Protein AF-A0A1M6UKL8-F1 (afdb_monomer)

Radius of gyration: 45.71 Å; Cα contacts (8 Å, |Δi|>4): 82; chains: 1; bounding box: 94×52×115 Å

Structure (mmCIF, N/CA/C/O backbone):
data_AF-A0A1M6UKL8-F1
#
_entry.id   AF-A0A1M6UKL8-F1
#
loop_
_atom_site.group_PDB
_atom_site.id
_atom_site.type_symbol
_atom_site.label_atom_id
_atom_site.label_alt_id
_atom_site.label_comp_id
_atom_site.label_asym_id
_atom_site.label_entity_id
_atom_site.label_seq_id
_atom_site.pdbx_PDB_ins_code
_atom_site.Cartn_x
_atom_site.Cartn_y
_atom_site.Cartn_z
_atom_site.occupancy
_atom_site.B_iso_or_equiv
_atom_site.auth_seq_id
_atom_site.auth_comp_id
_atom_site.auth_asym_id
_atom_site.auth_atom_id
_atom_site.pdbx_PDB_model_num
ATOM 1 N N . MET A 1 1 ? -0.324 24.267 -44.009 1.00 35.16 1 MET A N 1
ATOM 2 C CA . MET A 1 1 ? -0.619 22.821 -43.979 1.00 35.16 1 MET A CA 1
ATOM 3 C C . MET A 1 1 ? -0.876 22.461 -42.533 1.00 35.16 1 MET A C 1
ATOM 5 O O . MET A 1 1 ? -0.051 22.783 -41.690 1.00 35.16 1 MET A O 1
ATOM 9 N N . ILE A 1 2 ? -2.073 21.954 -42.256 1.00 36.34 2 ILE A N 1
ATOM 10 C CA . ILE A 1 2 ? -2.545 21.597 -40.917 1.00 36.34 2 ILE A CA 1
ATOM 11 C C . ILE A 1 2 ? -1.846 20.292 -40.540 1.00 36.34 2 ILE A C 1
ATOM 13 O O . ILE A 1 2 ? -1.898 19.342 -41.316 1.00 36.34 2 ILE A O 1
ATOM 17 N N . GLN A 1 3 ? -1.149 20.267 -39.405 1.00 33.62 3 GLN A N 1
ATOM 18 C CA . GLN A 1 3 ? -0.513 19.050 -38.913 1.00 33.62 3 GLN A CA 1
ATOM 19 C C . GLN A 1 3 ? -1.500 18.348 -37.979 1.00 33.62 3 GLN A C 1
ATOM 21 O O . GLN A 1 3 ? -1.893 18.876 -36.940 1.00 33.62 3 GLN A O 1
ATOM 26 N N . GLU A 1 4 ? -1.969 17.203 -38.454 1.00 37.25 4 GLU A N 1
ATOM 27 C CA . GLU A 1 4 ? -3.030 16.380 -37.895 1.00 37.25 4 GLU A CA 1
ATOM 28 C C . GLU A 1 4 ? -2.578 15.744 -36.572 1.00 37.25 4 GLU A C 1
ATOM 30 O O . GLU A 1 4 ? -1.526 15.109 -36.486 1.00 37.25 4 GLU A O 1
ATOM 35 N N . SER A 1 5 ? -3.358 15.973 -35.515 1.00 45.78 5 SER A N 1
ATOM 36 C CA . SER A 1 5 ? -3.154 15.389 -34.191 1.00 45.78 5 SER A CA 1
ATOM 37 C C . SER A 1 5 ? -3.734 13.975 -34.191 1.00 45.78 5 SER A C 1
ATOM 39 O O . SER A 1 5 ? -4.945 13.802 -34.066 1.00 45.78 5 SER A O 1
ATOM 41 N N . SER A 1 6 ? -2.887 12.953 -34.348 1.00 35.84 6 SER A N 1
ATOM 42 C CA . SER A 1 6 ? -3.299 11.567 -34.119 1.00 35.84 6 SER A CA 1
ATOM 43 C C . SER A 1 6 ? -3.260 11.268 -32.619 1.00 35.84 6 SER A C 1
ATOM 45 O O . SER A 1 6 ? -2.213 11.071 -32.001 1.00 35.84 6 SER A O 1
ATOM 47 N N . ASN A 1 7 ? -4.439 11.280 -32.005 1.00 44.50 7 ASN A N 1
ATOM 48 C CA . ASN A 1 7 ? -4.629 10.868 -30.623 1.00 44.50 7 ASN A CA 1
ATOM 49 C C . ASN A 1 7 ? -4.757 9.336 -30.593 1.00 44.50 7 ASN A C 1
ATOM 51 O O . ASN A 1 7 ? -5.856 8.788 -30.634 1.00 44.50 7 ASN A O 1
ATOM 55 N N . GLU A 1 8 ? -3.624 8.631 -30.608 1.00 38.97 8 GLU A N 1
ATOM 56 C CA . GLU A 1 8 ? -3.598 7.181 -30.400 1.00 38.97 8 GLU A CA 1
ATOM 57 C C . GLU A 1 8 ? -3.852 6.873 -28.919 1.00 38.97 8 GLU A C 1
ATOM 59 O O . GLU A 1 8 ? -2.937 6.861 -28.091 1.00 38.97 8 GLU A O 1
ATOM 64 N N . THR A 1 9 ? -5.110 6.603 -28.572 1.00 40.44 9 THR A N 1
ATOM 65 C CA . THR A 1 9 ? -5.474 5.991 -27.293 1.00 40.44 9 THR A CA 1
ATOM 66 C C . THR A 1 9 ? -4.950 4.558 -27.261 1.00 40.44 9 THR A C 1
ATOM 68 O O . THR A 1 9 ? -5.578 3.642 -27.792 1.00 40.44 9 THR A O 1
ATOM 71 N N . LYS A 1 10 ? -3.781 4.356 -26.648 1.00 40.41 10 LYS A N 1
ATOM 72 C CA . LYS A 1 10 ? -3.277 3.021 -26.320 1.00 40.41 10 LYS A CA 1
ATOM 73 C C . LYS A 1 10 ? -3.965 2.538 -25.048 1.00 40.41 10 LYS A C 1
ATOM 75 O O . LYS A 1 10 ? -3.730 3.064 -23.965 1.00 40.41 10 LYS A O 1
ATOM 80 N N . THR A 1 11 ? -4.838 1.550 -25.204 1.00 38.38 11 THR A N 1
ATOM 81 C CA . THR A 1 11 ? -5.434 0.802 -24.097 1.00 38.38 11 THR A CA 1
ATOM 82 C C . THR A 1 11 ? -4.346 -0.055 -23.464 1.00 38.38 11 THR A C 1
ATOM 84 O O . THR A 1 11 ? -3.855 -1.006 -24.067 1.00 38.38 11 THR A O 1
ATOM 87 N N . ILE A 1 12 ? -3.940 0.322 -22.257 1.00 43.56 12 ILE A N 1
ATOM 88 C CA . ILE A 1 12 ? -2.969 -0.407 -21.447 1.00 43.56 12 ILE A CA 1
ATOM 89 C C . ILE A 1 12 ? -3.746 -1.523 -20.751 1.00 43.56 12 ILE A C 1
ATOM 91 O O . ILE A 1 12 ? -4.486 -1.271 -19.798 1.00 43.56 12 ILE A O 1
ATOM 95 N N . GLU A 1 13 ? -3.619 -2.754 -21.238 1.00 41.97 13 GLU A N 1
ATOM 96 C CA . GLU A 1 13 ? -4.114 -3.927 -20.520 1.00 41.97 13 GLU A CA 1
ATOM 97 C C . GLU A 1 13 ? -3.280 -4.110 -19.248 1.00 41.97 13 GLU A C 1
ATOM 99 O O . GLU A 1 13 ? -2.190 -4.682 -19.243 1.00 41.97 13 GLU A O 1
ATOM 104 N N . LYS A 1 14 ? -3.785 -3.572 -18.136 1.00 41.03 14 LYS A N 1
ATOM 105 C CA . LYS A 1 14 ? -3.257 -3.864 -16.807 1.00 41.03 14 LYS A CA 1
ATOM 106 C C . LYS A 1 14 ? -3.667 -5.292 -16.459 1.00 41.03 14 LYS A C 1
ATOM 108 O O . LYS A 1 14 ? -4.736 -5.506 -15.895 1.00 41.03 14 LYS A O 1
ATOM 113 N N . THR A 1 15 ? -2.815 -6.261 -16.779 1.00 39.31 15 THR A N 1
ATOM 114 C CA . THR A 1 15 ? -2.954 -7.632 -16.283 1.00 39.31 15 THR A CA 1
ATOM 115 C C . THR A 1 15 ? -2.788 -7.608 -14.767 1.00 39.31 15 THR A C 1
ATOM 117 O O . THR A 1 15 ? -1.677 -7.593 -14.235 1.00 39.31 15 THR A O 1
ATOM 120 N N . ILE A 1 16 ? -3.910 -7.535 -14.052 1.00 47.31 16 ILE A N 1
ATOM 121 C CA . ILE A 1 16 ? -3.954 -7.777 -12.615 1.00 47.31 16 ILE A CA 1
ATOM 122 C C . ILE A 1 16 ? -3.692 -9.270 -12.469 1.00 47.31 16 ILE A C 1
ATOM 124 O O . ILE A 1 16 ? -4.536 -10.093 -12.803 1.00 47.31 16 ILE A O 1
ATOM 128 N N . ILE A 1 17 ? -2.478 -9.622 -12.057 1.00 45.38 17 ILE A N 1
ATOM 129 C CA . ILE A 1 17 ? -2.114 -11.010 -11.793 1.00 45.38 17 ILE A CA 1
ATOM 130 C C . ILE A 1 17 ? -2.847 -11.399 -10.505 1.00 45.38 17 ILE A C 1
ATOM 132 O O . ILE A 1 17 ? -2.356 -11.142 -9.403 1.00 45.38 17 ILE A O 1
ATOM 136 N N . GLU A 1 18 ? -4.058 -11.934 -10.640 1.00 58.19 18 GLU A N 1
ATOM 137 C CA . GLU A 1 18 ? -4.805 -12.523 -9.533 1.00 58.19 18 GLU A CA 1
ATOM 138 C C . GLU A 1 18 ? -4.027 -13.754 -9.068 1.00 58.19 18 GLU A C 1
ATOM 140 O O . GLU A 1 18 ? -3.988 -14.787 -9.730 1.00 58.19 18 GLU A O 1
ATOM 145 N N . ARG A 1 19 ? -3.283 -13.607 -7.970 1.00 54.53 19 ARG A N 1
ATOM 146 C CA . ARG A 1 19 ? -2.619 -14.744 -7.336 1.00 54.53 19 ARG A CA 1
ATOM 147 C C . ARG A 1 19 ? -3.656 -15.496 -6.523 1.00 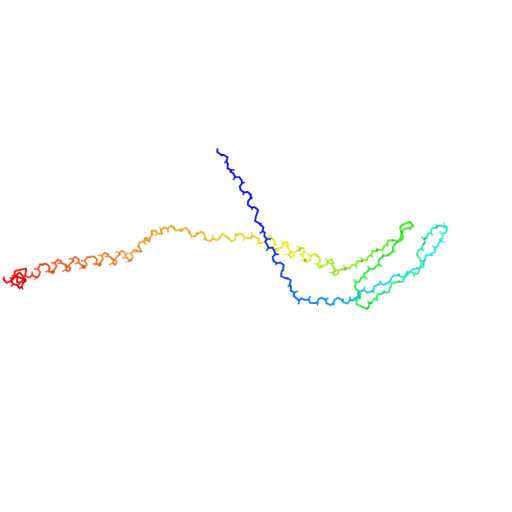54.53 19 ARG A C 1
ATOM 149 O O . ARG A 1 19 ? -4.316 -14.866 -5.696 1.00 54.53 19 ARG A O 1
ATOM 156 N N . ASP A 1 20 ? -3.705 -16.816 -6.689 1.00 42.41 20 ASP A N 1
ATOM 157 C CA . ASP A 1 20 ? -4.492 -17.753 -5.879 1.00 42.41 20 ASP A CA 1
ATOM 158 C C . ASP A 1 20 ? -4.035 -17.714 -4.413 1.00 42.41 20 ASP A C 1
ATOM 160 O O . ASP A 1 20 ? -3.305 -18.571 -3.918 1.00 42.41 20 ASP A O 1
ATOM 164 N N . THR A 1 21 ? -4.418 -16.655 -3.708 1.00 57.75 21 THR A N 1
ATOM 165 C CA . THR A 1 21 ? -4.115 -16.453 -2.298 1.00 57.75 21 THR A CA 1
ATOM 166 C C . THR A 1 21 ? -5.441 -16.483 -1.568 1.00 57.75 21 THR A C 1
ATOM 168 O O . THR A 1 21 ? -6.250 -15.564 -1.683 1.00 57.75 21 THR A O 1
ATOM 171 N N . VAL A 1 22 ? -5.687 -17.559 -0.826 1.00 50.38 22 VAL A N 1
ATOM 172 C CA . VAL A 1 22 ? -6.866 -17.644 0.034 1.00 50.38 22 VAL A CA 1
ATOM 173 C C . VAL A 1 22 ? -6.624 -16.730 1.232 1.00 50.38 22 VAL A C 1
ATOM 175 O O . VAL A 1 22 ? -5.877 -17.070 2.151 1.00 50.38 22 VAL A O 1
ATOM 178 N N . PHE A 1 23 ? -7.232 -15.544 1.216 1.00 48.91 23 PHE A N 1
ATOM 179 C CA . PHE A 1 23 ? -7.237 -14.649 2.367 1.00 48.91 23 PHE A CA 1
ATOM 180 C C . PHE A 1 23 ? -8.181 -15.216 3.427 1.00 48.91 23 PHE A C 1
ATOM 182 O O . PHE A 1 23 ? -9.393 -15.035 3.364 1.00 48.91 23 PHE A O 1
ATOM 189 N N . ASN A 1 24 ? -7.623 -15.918 4.413 1.00 50.34 24 ASN A N 1
ATOM 190 C CA . ASN A 1 24 ? -8.376 -16.330 5.591 1.00 50.34 24 ASN A CA 1
ATOM 191 C C . ASN A 1 24 ? -8.428 -15.162 6.587 1.00 50.34 24 ASN A C 1
ATOM 193 O O . ASN A 1 24 ? -7.628 -15.079 7.520 1.00 50.34 24 ASN A O 1
ATOM 197 N N . THR A 1 25 ? -9.321 -14.205 6.348 1.00 54.44 25 THR A N 1
ATOM 198 C CA . THR A 1 25 ? -9.591 -13.131 7.307 1.00 54.44 25 THR A CA 1
ATOM 199 C C . THR A 1 25 ? -10.417 -13.697 8.457 1.00 54.44 25 THR A C 1
ATOM 201 O O . THR A 1 25 ? -11.586 -14.038 8.267 1.00 54.44 25 THR A O 1
ATOM 204 N N . LYS A 1 26 ? -9.823 -13.795 9.654 1.00 58.88 26 LYS A N 1
ATOM 205 C CA . LYS A 1 26 ? -10.586 -14.045 10.885 1.00 58.88 26 LYS A CA 1
ATOM 206 C C . LYS A 1 26 ? -11.684 -12.988 11.016 1.00 58.88 26 LYS A C 1
ATOM 208 O O . LYS A 1 26 ? -11.475 -11.823 10.690 1.00 58.88 26 LYS A O 1
ATOM 213 N N . THR A 1 27 ? -12.856 -13.399 11.487 1.00 57.28 27 THR A N 1
ATOM 214 C CA . THR A 1 27 ? -13.974 -12.484 11.713 1.00 57.28 27 THR A CA 1
ATOM 215 C C . THR A 1 27 ? -13.619 -11.490 12.818 1.00 57.28 27 THR A C 1
ATOM 217 O O . THR A 1 27 ? -13.524 -11.860 13.988 1.00 57.28 27 THR A O 1
ATOM 220 N N . ASP A 1 28 ? -13.458 -10.221 12.450 1.00 61.19 28 ASP A N 1
ATOM 221 C CA . ASP A 1 28 ? -13.364 -9.118 13.403 1.00 61.19 28 ASP A CA 1
ATOM 222 C C . ASP A 1 28 ? -14.758 -8.834 13.972 1.00 61.19 28 ASP A C 1
ATOM 224 O O . ASP A 1 28 ? -15.562 -8.120 13.371 1.00 61.19 28 ASP A O 1
ATOM 228 N N . SER A 1 29 ? -15.077 -9.421 15.125 1.00 68.31 29 SER A N 1
ATOM 229 C CA . SER A 1 29 ? -16.305 -9.106 15.856 1.00 68.31 29 SER A CA 1
ATOM 230 C C . SER A 1 29 ? -16.013 -8.075 16.949 1.00 68.31 29 SER A C 1
ATOM 232 O O . SER A 1 29 ? -15.376 -8.397 17.958 1.00 68.31 29 SER A O 1
ATOM 234 N N . THR A 1 30 ? -16.501 -6.850 16.756 1.00 73.12 30 THR A N 1
ATOM 235 C CA . THR A 1 30 ? -16.509 -5.798 17.780 1.00 73.12 30 THR A CA 1
ATOM 236 C C . THR A 1 30 ? -17.952 -5.436 18.102 1.00 73.12 30 THR A C 1
ATOM 238 O O . THR A 1 30 ? -18.734 -5.151 17.197 1.00 73.12 30 THR A O 1
ATOM 241 N N . PHE A 1 31 ? -18.301 -5.437 19.386 1.00 74.00 31 PHE A N 1
ATOM 242 C CA . PHE A 1 31 ? -19.639 -5.121 19.879 1.00 74.00 31 PHE A CA 1
ATOM 243 C C . PHE A 1 31 ? -19.608 -3.850 20.727 1.00 74.00 31 PHE A C 1
ATOM 245 O O . PHE A 1 31 ? -18.689 -3.647 21.522 1.00 74.00 31 PHE A O 1
ATOM 252 N N . TYR A 1 32 ? -20.627 -3.008 20.568 1.00 79.31 32 TYR A N 1
ATOM 253 C CA . TYR A 1 32 ? -20.836 -1.804 21.365 1.00 79.31 32 TYR A CA 1
ATOM 254 C C . TYR A 1 32 ? -22.175 -1.913 22.093 1.00 79.31 32 TYR A C 1
ATOM 256 O O . TYR A 1 32 ? -23.211 -2.076 21.451 1.00 79.31 32 TYR A O 1
ATOM 264 N N . ASN A 1 33 ? -22.150 -1.803 23.419 1.00 78.00 33 ASN A N 1
ATOM 265 C CA . ASN A 1 33 ? -23.335 -1.812 24.271 1.00 78.00 33 ASN A CA 1
ATOM 266 C C . ASN A 1 33 ? -23.374 -0.528 25.100 1.00 78.00 33 ASN A C 1
ATOM 268 O O . ASN A 1 33 ? -22.390 -0.184 25.748 1.00 78.00 33 ASN A O 1
ATOM 272 N N . ALA A 1 34 ? -24.512 0.160 25.122 1.00 82.12 34 ALA A N 1
ATOM 273 C CA . ALA A 1 34 ? -24.731 1.321 25.979 1.00 82.12 34 ALA A CA 1
ATOM 274 C C . ALA A 1 34 ? -26.204 1.409 26.386 1.00 82.12 34 ALA A C 1
ATOM 276 O O . ALA A 1 34 ? -27.090 0.986 25.641 1.00 82.12 34 ALA A O 1
ATOM 277 N N . LEU A 1 35 ? -26.462 1.973 27.565 1.00 82.38 35 LEU A N 1
ATOM 278 C CA . LEU A 1 35 ? -27.810 2.296 28.020 1.00 82.38 35 LEU A CA 1
ATOM 279 C C . LEU A 1 35 ? -28.196 3.680 27.503 1.00 82.38 35 LEU A C 1
ATOM 281 O O . LEU A 1 35 ? -27.419 4.624 27.624 1.00 82.38 35 LEU A O 1
ATOM 285 N N . ILE A 1 36 ? -29.400 3.802 26.949 1.00 83.38 36 ILE A N 1
ATOM 286 C CA . ILE A 1 36 ? -29.961 5.090 26.538 1.00 83.38 36 ILE A CA 1
ATOM 287 C C . ILE A 1 36 ? -30.905 5.547 27.648 1.00 83.38 36 ILE A C 1
ATOM 289 O O . ILE A 1 36 ? -31.962 4.952 27.853 1.00 83.38 36 ILE A O 1
ATOM 293 N N . GLU A 1 37 ? -30.516 6.593 28.371 1.00 83.06 37 GLU A N 1
ATOM 294 C CA . GLU A 1 37 ? -31.374 7.261 29.351 1.00 83.06 37 GLU A CA 1
ATOM 295 C C . GLU A 1 37 ? -31.888 8.574 28.760 1.00 83.06 37 GLU A C 1
ATOM 297 O O . GLU A 1 37 ? -31.146 9.302 28.110 1.00 83.06 37 GLU A O 1
ATOM 302 N N . CYS A 1 38 ? -33.152 8.912 29.005 1.00 83.75 38 CYS A N 1
ATOM 303 C CA . CYS A 1 38 ? -33.666 10.246 28.706 1.00 83.75 38 CYS A CA 1
ATOM 304 C C . CYS A 1 38 ? -33.580 11.109 29.962 1.00 83.75 38 CYS A C 1
ATOM 306 O O . CYS A 1 38 ? -34.276 10.847 30.942 1.00 83.75 38 CYS A O 1
ATOM 308 N N . GLN A 1 39 ? -32.773 12.168 29.919 1.00 83.25 39 GLN A N 1
ATOM 309 C CA . GLN A 1 39 ? -32.765 13.207 30.948 1.00 83.25 39 GLN A CA 1
ATOM 310 C C . GLN A 1 39 ? -33.368 14.481 30.362 1.00 83.25 39 GLN A C 1
ATOM 312 O O . GLN A 1 39 ? -32.895 14.996 29.354 1.00 83.25 39 GLN A O 1
ATOM 317 N N . ASN A 1 40 ? -34.450 14.974 30.971 1.00 82.81 40 ASN A N 1
ATOM 318 C CA . ASN A 1 40 ? -35.166 16.179 30.529 1.00 82.81 40 ASN A CA 1
ATOM 319 C C . ASN A 1 40 ? -35.604 16.146 29.048 1.00 82.81 40 ASN A C 1
ATOM 321 O O . ASN A 1 40 ? -35.593 17.169 28.369 1.00 82.81 40 ASN A O 1
ATOM 325 N N . GLY A 1 41 ? -35.978 14.966 28.540 1.00 79.19 41 GLY A N 1
ATOM 326 C CA . GLY A 1 41 ? -36.402 14.773 27.147 1.00 79.19 41 GLY A CA 1
ATOM 327 C C . GLY A 1 41 ? -35.260 14.656 26.130 1.00 79.19 41 GLY A C 1
ATOM 328 O O . GLY A 1 41 ? -35.537 14.506 24.944 1.00 79.19 41 GLY A O 1
ATOM 329 N N . ILE A 1 42 ? -33.999 14.689 26.577 1.00 81.50 42 ILE A N 1
ATOM 330 C CA . ILE A 1 42 ? -32.811 14.538 25.731 1.00 81.50 42 ILE A CA 1
ATOM 331 C C . ILE A 1 42 ? -32.213 13.140 25.965 1.00 81.50 42 ILE A C 1
ATOM 333 O O . ILE A 1 42 ? -31.928 12.794 27.118 1.00 81.50 42 ILE A O 1
ATOM 337 N N . PRO A 1 43 ? -32.024 12.321 24.913 1.00 80.69 43 PRO A N 1
ATOM 338 C CA . PRO A 1 43 ? -31.375 11.023 25.041 1.00 80.69 43 PRO A CA 1
ATOM 339 C C . PRO A 1 43 ? -29.877 11.198 25.324 1.00 80.69 43 PRO A C 1
ATOM 341 O O . PRO A 1 43 ? -29.191 11.974 24.663 1.00 80.69 43 PRO A O 1
ATOM 344 N N . ILE A 1 44 ? -29.364 10.452 26.299 1.00 82.94 44 ILE A N 1
ATOM 345 C CA . ILE A 1 44 ? -27.951 10.401 26.678 1.00 82.94 44 ILE A CA 1
ATOM 346 C C . ILE A 1 44 ? -27.478 8.945 26.784 1.00 82.94 44 ILE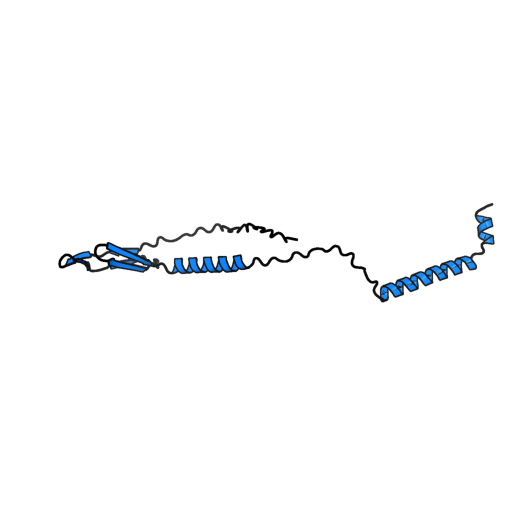 A C 1
ATOM 348 O O . ILE A 1 44 ? -28.212 8.066 27.240 1.00 82.94 44 ILE A O 1
ATOM 352 N N . LEU A 1 45 ? -26.234 8.685 26.368 1.00 83.88 45 LEU A N 1
ATOM 353 C CA . LEU A 1 45 ? -25.594 7.372 26.496 1.00 83.88 45 LEU A CA 1
ATOM 354 C C . LEU A 1 45 ? -24.961 7.240 27.884 1.00 83.88 45 LEU A C 1
ATOM 356 O O . LEU A 1 45 ? -24.125 8.056 28.272 1.00 83.88 45 LEU A O 1
ATOM 360 N N . LYS A 1 46 ? -25.315 6.182 28.611 1.00 79.06 46 LYS A N 1
ATOM 361 C CA . LYS A 1 46 ? -24.677 5.781 29.865 1.00 79.06 46 LYS A CA 1
ATOM 362 C C . LYS A 1 46 ? -24.024 4.413 29.754 1.00 79.06 46 LYS A C 1
ATOM 364 O O . LYS A 1 46 ? -24.515 3.514 29.074 1.00 79.06 46 LYS A O 1
ATOM 369 N N . ASN A 1 47 ? -22.933 4.262 30.498 1.00 79.44 47 ASN A N 1
ATOM 370 C CA . ASN A 1 47 ? -22.161 3.029 30.644 1.00 79.44 47 ASN A CA 1
ATOM 371 C C . ASN A 1 47 ? -21.770 2.384 29.298 1.00 79.44 47 ASN A C 1
ATOM 373 O O . ASN A 1 47 ? -22.073 1.208 29.076 1.00 79.44 47 ASN A O 1
ATOM 377 N N . PRO A 1 48 ? -21.107 3.125 28.388 1.00 80.81 48 PRO A N 1
ATOM 378 C CA . PRO A 1 48 ? -20.652 2.553 27.131 1.00 80.81 48 PRO A CA 1
ATOM 379 C C . PRO A 1 48 ? -19.627 1.447 27.403 1.00 80.81 48 PRO A C 1
ATOM 381 O O . PRO A 1 48 ? -18.618 1.659 28.072 1.00 80.81 48 PRO A O 1
ATOM 384 N N . THR A 1 49 ? -19.896 0.256 26.883 1.00 80.25 49 THR A N 1
ATOM 385 C CA . THR A 1 49 ? -19.019 -0.910 26.968 1.00 80.25 49 THR A CA 1
ATOM 386 C C . THR A 1 49 ? -18.692 -1.375 25.560 1.00 80.25 49 THR A C 1
ATOM 388 O O . THR A 1 49 ? -19.585 -1.719 24.785 1.00 80.25 49 THR A O 1
ATOM 391 N N . VAL A 1 50 ? -17.400 -1.406 25.235 1.00 76.50 50 VAL A N 1
ATOM 392 C CA . VAL A 1 50 ? -16.900 -1.914 23.954 1.00 76.50 50 VAL A CA 1
ATOM 393 C C . VAL A 1 50 ? -16.259 -3.270 24.194 1.00 76.50 50 VAL A C 1
ATOM 395 O O . VAL A 1 50 ? -15.289 -3.381 24.940 1.00 76.50 50 VAL A O 1
ATOM 398 N N . THR A 1 51 ? -16.798 -4.313 23.570 1.00 77.75 51 THR A N 1
ATOM 399 C CA . THR A 1 51 ? -16.235 -5.664 23.631 1.00 77.75 51 THR A CA 1
ATOM 400 C C . THR A 1 51 ? -15.550 -5.961 22.305 1.00 77.75 51 THR A C 1
ATOM 402 O O . THR A 1 51 ? -16.203 -6.017 21.263 1.00 77.75 51 THR A O 1
ATOM 405 N N . LYS A 1 52 ? -14.226 -6.125 22.333 1.00 72.44 52 LYS A N 1
ATOM 406 C CA . LYS A 1 52 ? -13.414 -6.460 21.157 1.00 72.44 52 LYS A CA 1
ATOM 407 C C . LYS A 1 52 ? -12.975 -7.920 21.256 1.00 72.44 52 LYS A C 1
ATOM 409 O O . LYS A 1 52 ? -12.572 -8.365 22.331 1.00 72.44 52 LYS A O 1
ATOM 414 N N . SER A 1 53 ? -13.054 -8.666 20.154 1.00 70.31 53 SER A N 1
ATOM 415 C CA . SER A 1 53 ? -12.353 -9.954 20.049 1.00 70.31 53 SER A CA 1
ATOM 416 C C . SER A 1 53 ? -10.841 -9.724 20.180 1.00 70.31 53 SER A C 1
ATOM 418 O O . SER A 1 53 ? -10.352 -8.670 19.779 1.00 70.31 53 SER A O 1
ATOM 420 N N . ALA A 1 54 ? -10.096 -10.688 20.731 1.00 65.31 54 ALA A N 1
ATOM 421 C CA . ALA A 1 54 ? -8.665 -10.537 21.034 1.00 65.31 54 ALA A CA 1
ATOM 422 C C . ALA A 1 54 ? -7.803 -10.136 19.816 1.00 65.31 54 ALA A C 1
ATOM 424 O O . ALA A 1 54 ? -6.776 -9.485 19.985 1.00 65.31 54 ALA A O 1
ATOM 425 N N . ASP A 1 55 ? -8.245 -10.484 18.604 1.00 63.72 55 ASP A N 1
ATOM 426 C CA . ASP A 1 55 ? -7.569 -10.156 17.341 1.00 63.72 55 ASP A CA 1
ATOM 427 C C . ASP A 1 55 ? -8.133 -8.902 16.634 1.00 63.72 55 ASP A C 1
ATOM 429 O O . ASP A 1 55 ? -7.546 -8.432 15.659 1.00 63.72 55 ASP A O 1
ATOM 433 N N . ALA A 1 56 ? -9.248 -8.330 17.103 1.00 65.38 56 ALA A N 1
ATOM 434 C CA . ALA A 1 56 ? -9.946 -7.260 16.392 1.00 65.38 56 ALA A CA 1
ATOM 435 C C . ALA A 1 56 ? -9.243 -5.900 16.566 1.00 65.38 56 ALA A C 1
ATOM 437 O O . ALA A 1 56 ? -9.369 -5.234 17.595 1.00 65.38 56 ALA A O 1
ATOM 438 N N . LYS A 1 57 ? -8.562 -5.433 15.511 1.00 68.31 57 LYS A N 1
ATOM 439 C CA . LYS A 1 57 ? -7.962 -4.083 15.415 1.00 68.31 57 LYS A CA 1
ATOM 440 C C . LYS A 1 57 ? -8.946 -3.046 14.864 1.00 68.31 57 LYS A C 1
ATOM 442 O O . LYS A 1 57 ? -8.612 -2.249 13.988 1.00 68.31 57 LYS A O 1
ATOM 447 N N . VAL A 1 58 ? -10.182 -3.090 15.352 1.00 72.56 58 VAL A N 1
ATOM 44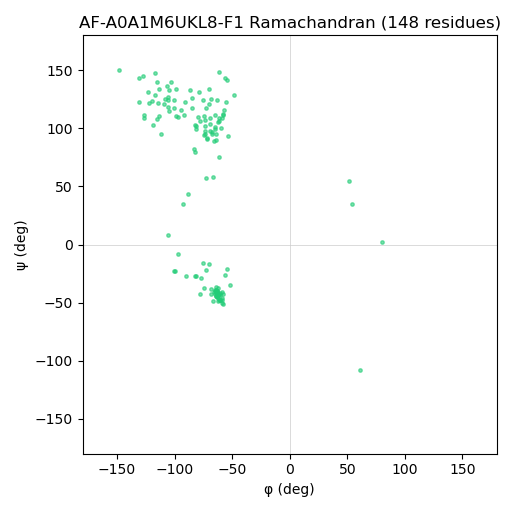8 C CA . VAL A 1 58 ? -11.236 -2.138 14.985 1.00 72.56 58 VAL A CA 1
ATOM 449 C C . VAL A 1 58 ? -11.488 -1.231 16.177 1.00 72.56 58 VAL A C 1
ATOM 451 O O . VAL A 1 58 ? -11.759 -1.714 17.282 1.00 72.56 58 VAL A O 1
ATOM 454 N N . ASP A 1 59 ? -11.403 0.077 15.964 1.00 74.94 59 ASP A N 1
ATOM 455 C CA . ASP A 1 59 ? -11.850 1.047 16.956 1.00 74.94 59 ASP A CA 1
ATOM 456 C C . ASP A 1 59 ? -13.241 1.558 16.606 1.00 74.94 59 ASP A C 1
ATOM 458 O O . ASP A 1 59 ? -13.527 1.814 15.438 1.00 74.94 59 ASP A O 1
ATOM 462 N N . VAL A 1 60 ? -14.129 1.611 17.597 1.00 76.94 60 VAL A N 1
ATOM 463 C CA . VAL A 1 60 ? -15.542 1.949 17.402 1.00 76.94 60 VAL A CA 1
ATOM 464 C C . VAL A 1 60 ? -15.878 3.092 18.337 1.00 76.94 60 VAL A C 1
ATOM 466 O O . VAL A 1 60 ? -15.913 2.914 19.552 1.00 76.94 60 VAL A O 1
ATOM 469 N N . ASP A 1 61 ? -16.137 4.247 17.743 1.00 78.88 61 ASP A N 1
ATOM 470 C CA . ASP A 1 61 ? -16.586 5.446 18.431 1.00 78.88 61 ASP A CA 1
ATOM 471 C C . ASP A 1 61 ? -18.079 5.649 18.163 1.00 78.88 61 ASP A C 1
ATOM 473 O O . ASP A 1 61 ? -18.547 5.507 17.029 1.00 78.88 61 ASP A O 1
ATOM 477 N N . VAL A 1 62 ? -18.845 5.930 19.213 1.00 81.50 62 VAL A N 1
ATOM 478 C CA . VAL A 1 62 ? -20.302 6.060 19.133 1.00 81.50 62 VAL A CA 1
ATOM 479 C C . VAL A 1 62 ? -20.727 7.341 19.818 1.00 81.50 62 VAL A C 1
ATOM 481 O O . VAL A 1 62 ? -20.480 7.544 21.004 1.00 81.50 62 VAL A O 1
ATOM 484 N N . MET A 1 63 ? -21.410 8.189 19.057 1.00 82.19 63 MET A N 1
ATOM 485 C CA . MET A 1 63 ? -21.844 9.511 19.484 1.00 82.19 63 MET A CA 1
ATOM 486 C C . MET A 1 63 ? -23.343 9.670 19.231 1.00 82.19 63 MET A C 1
ATOM 488 O O . MET A 1 63 ? -23.872 9.177 18.234 1.00 82.19 63 MET A O 1
ATOM 492 N N . LEU A 1 64 ? -24.031 10.389 20.116 1.00 82.06 64 LEU A N 1
ATOM 493 C CA . LEU A 1 64 ? -25.386 10.877 19.862 1.00 82.06 64 LEU A CA 1
ATOM 494 C C . LEU A 1 64 ? -25.298 12.266 19.229 1.00 82.06 64 LEU A C 1
ATOM 496 O O . LEU A 1 64 ? -24.723 13.176 19.819 1.00 82.06 64 LEU A O 1
ATOM 500 N N . ASP A 1 65 ? -25.878 12.424 18.042 1.00 80.19 65 ASP A N 1
ATOM 501 C CA . ASP A 1 65 ? -26.073 13.719 17.390 1.00 80.19 65 ASP A CA 1
ATOM 502 C C . ASP A 1 65 ? -27.573 14.028 17.349 1.00 80.19 65 ASP A C 1
ATOM 504 O O . ASP A 1 65 ? -28.324 13.519 16.509 1.00 80.19 65 ASP A O 1
ATOM 508 N N . GLY A 1 66 ? -28.032 14.782 18.349 1.00 79.12 66 GLY A N 1
ATOM 509 C CA . GLY A 1 66 ? -29.452 15.008 18.600 1.00 79.12 66 GLY A CA 1
ATOM 510 C C . GLY A 1 66 ? -30.185 13.698 18.899 1.00 79.12 66 GLY A C 1
ATOM 511 O O . GLY A 1 66 ? -30.009 13.114 19.964 1.00 79.12 66 GLY A O 1
ATOM 512 N N . ASN A 1 67 ? -31.007 13.245 17.948 1.00 75.69 67 ASN A N 1
ATOM 513 C CA . ASN A 1 67 ? -31.812 12.022 18.060 1.00 75.69 67 ASN A CA 1
ATOM 514 C C . ASN A 1 67 ? -31.259 10.850 17.222 1.00 75.69 67 ASN A C 1
ATOM 516 O O . ASN A 1 67 ? -31.935 9.837 17.055 1.00 75.69 67 ASN A O 1
ATOM 520 N N . GLN A 1 68 ? -30.064 11.001 16.639 1.00 79.06 68 GLN A N 1
ATOM 521 C CA . GLN A 1 68 ? -29.431 9.992 15.790 1.00 79.06 68 GLN A CA 1
ATOM 522 C C . GLN A 1 68 ? -28.172 9.433 16.452 1.00 79.06 68 GLN A C 1
ATOM 524 O O . GLN A 1 68 ? -27.321 10.178 16.935 1.00 79.06 68 GLN A O 1
ATOM 529 N N . LEU A 1 69 ? -28.033 8.107 16.432 1.00 82.94 69 LEU A N 1
ATOM 530 C CA . LEU A 1 69 ? -26.818 7.422 16.859 1.00 82.94 69 LEU A CA 1
ATOM 531 C C . LEU A 1 69 ? -25.835 7.369 15.681 1.00 82.94 69 LEU A C 1
ATOM 533 O O . LEU A 1 69 ? -26.125 6.756 14.653 1.00 82.94 69 LEU A O 1
ATOM 537 N N . LYS A 1 70 ? -24.669 7.995 15.826 1.00 81.75 70 LYS A N 1
ATOM 538 C CA . LYS A 1 70 ? -23.573 7.926 14.856 1.00 81.75 70 LYS A CA 1
ATOM 539 C C . LYS A 1 70 ? -22.527 6.940 15.348 1.00 81.75 70 LYS A C 1
ATOM 541 O O . LYS A 1 70 ? -22.007 7.089 16.448 1.00 81.75 70 LYS A O 1
ATOM 546 N N . VAL A 1 71 ? -22.210 5.953 14.514 1.00 80.81 71 VAL A N 1
ATOM 547 C CA . VAL A 1 71 ? -21.191 4.934 14.786 1.00 80.81 71 VAL A CA 1
ATOM 548 C C . VAL A 1 71 ? -20.059 5.108 13.783 1.00 80.81 71 VAL A C 1
ATOM 550 O O . VAL A 1 71 ? -20.279 5.045 12.574 1.00 80.81 71 VAL A O 1
ATOM 553 N N . LYS A 1 72 ? -18.844 5.323 14.278 1.00 80.62 72 LYS A N 1
ATOM 554 C CA . LYS A 1 72 ? -17.625 5.430 13.482 1.00 80.62 72 LYS A CA 1
ATOM 555 C C . LYS A 1 72 ? -16.723 4.247 13.806 1.00 80.62 72 LYS A C 1
ATOM 557 O O . LYS A 1 72 ? -16.168 4.170 14.894 1.00 80.62 72 LYS A O 1
ATOM 562 N N . ALA A 1 73 ? -16.570 3.338 12.848 1.00 77.50 73 ALA A N 1
ATOM 563 C CA . ALA A 1 73 ? -15.624 2.233 12.940 1.00 77.50 73 ALA A CA 1
ATOM 564 C C . ALA A 1 73 ? -14.363 2.568 12.132 1.00 77.50 73 ALA A C 1
ATOM 566 O O . ALA A 1 73 ? -14.434 2.748 10.916 1.00 77.50 73 ALA A O 1
ATOM 567 N N . THR A 1 74 ? -13.210 2.666 12.790 1.00 74.56 74 THR A N 1
ATOM 568 C CA . THR A 1 74 ? -11.912 2.891 12.143 1.00 74.56 74 THR A CA 1
ATOM 569 C C . THR A 1 74 ? -11.084 1.614 12.128 1.00 74.56 74 THR A C 1
ATOM 571 O O . THR A 1 74 ? -10.853 0.990 13.165 1.00 74.56 74 THR A O 1
ATOM 574 N N . LYS A 1 75 ? -10.615 1.246 10.930 1.00 77.31 75 LYS A N 1
ATOM 575 C CA . LYS A 1 75 ? -9.714 0.119 10.677 1.00 77.31 75 LYS A CA 1
ATOM 576 C C . LYS A 1 75 ? -8.414 0.621 10.059 1.00 77.31 75 LYS A C 1
ATOM 578 O O . LYS A 1 75 ? -8.356 0.927 8.870 1.00 77.31 75 LYS A O 1
ATOM 583 N N . GLU A 1 76 ? -7.359 0.695 10.861 1.00 74.12 76 GLU A N 1
ATOM 584 C CA . GLU A 1 76 ? -6.056 1.223 10.424 1.00 74.12 76 GLU A CA 1
ATOM 585 C C . GLU A 1 76 ? -5.413 0.361 9.325 1.00 74.12 76 GLU A C 1
ATOM 587 O O . GLU A 1 76 ? -4.820 0.880 8.380 1.00 74.12 76 GLU A O 1
ATOM 592 N N . ALA A 1 77 ? -5.575 -0.965 9.405 1.00 69.12 77 ALA A N 1
ATOM 593 C CA . ALA A 1 77 ? -5.008 -1.899 8.432 1.00 69.12 77 ALA A CA 1
ATOM 594 C C . ALA A 1 77 ? -5.603 -1.729 7.022 1.00 69.12 77 ALA A C 1
ATOM 596 O O . ALA A 1 77 ? -4.870 -1.774 6.035 1.00 69.12 77 ALA A O 1
ATOM 597 N N . GLU A 1 78 ? -6.912 -1.481 6.918 1.00 73.81 78 GLU A N 1
ATOM 598 C CA . GLU A 1 78 ? -7.582 -1.254 5.630 1.00 73.81 78 GLU A CA 1
ATOM 599 C C . GLU A 1 78 ? -7.140 0.071 4.994 1.00 73.81 78 GLU A C 1
ATOM 601 O O . GLU A 1 78 ? -6.897 0.126 3.789 1.00 73.81 78 GLU A O 1
ATOM 606 N N . GLN A 1 79 ? -6.948 1.121 5.799 1.00 78.50 79 GLN A N 1
ATOM 607 C CA . GLN A 1 79 ? -6.433 2.407 5.319 1.00 78.50 79 GLN A CA 1
ATOM 608 C C . GLN A 1 79 ? -5.003 2.286 4.779 1.00 78.50 79 GLN A C 1
ATOM 610 O O . GLN A 1 79 ? -4.701 2.804 3.703 1.00 78.50 79 GLN A O 1
ATOM 615 N N . MET A 1 80 ? -4.129 1.568 5.491 1.00 78.62 80 MET A N 1
ATOM 616 C CA . MET A 1 80 ? -2.761 1.312 5.034 1.00 78.62 80 MET A CA 1
ATOM 617 C C . MET A 1 80 ? -2.734 0.491 3.741 1.00 78.62 80 MET A C 1
ATOM 619 O O . MET A 1 80 ? -1.955 0.797 2.839 1.00 78.62 80 MET A O 1
ATOM 623 N N . PHE A 1 81 ? -3.609 -0.512 3.620 1.00 83.19 81 PHE A N 1
ATOM 624 C CA . PHE A 1 81 ? -3.723 -1.317 2.405 1.00 83.19 81 PHE A CA 1
ATOM 625 C C . PHE A 1 81 ? -4.182 -0.489 1.198 1.00 83.19 81 PHE A C 1
ATOM 627 O O . PHE A 1 81 ? -3.599 -0.600 0.119 1.00 83.19 81 PHE A O 1
ATOM 634 N N . LEU A 1 82 ? -5.190 0.370 1.377 1.00 84.81 82 LEU A N 1
ATOM 635 C CA . LEU A 1 82 ? -5.665 1.275 0.327 1.00 84.81 82 LEU A CA 1
ATOM 636 C C . LEU A 1 82 ? -4.559 2.230 -0.130 1.00 84.81 82 LEU A C 1
ATOM 638 O O . LEU A 1 82 ? -4.294 2.321 -1.327 1.00 84.81 82 LEU A O 1
ATOM 642 N N . LYS A 1 83 ? -3.853 2.856 0.818 1.00 87.38 83 LYS A N 1
ATOM 643 C CA . LYS A 1 83 ? -2.736 3.760 0.520 1.00 87.38 83 LYS A CA 1
ATOM 644 C C . LYS A 1 83 ? -1.626 3.057 -0.265 1.00 87.38 83 LYS A C 1
ATOM 646 O O . LYS A 1 83 ? -1.193 3.559 -1.299 1.00 87.38 83 LYS A O 1
ATOM 651 N N . TRP A 1 84 ? -1.211 1.870 0.179 1.00 87.38 84 TRP A N 1
ATOM 652 C CA . TRP A 1 84 ? -0.205 1.074 -0.527 1.00 87.38 84 TRP A CA 1
ATOM 653 C C . TRP A 1 84 ? -0.658 0.698 -1.945 1.00 87.38 84 TRP A C 1
ATOM 655 O O . TRP A 1 84 ? 0.120 0.783 -2.891 1.00 87.38 84 TRP A O 1
ATOM 665 N N . LYS A 1 85 ? -1.930 0.319 -2.122 1.00 85.94 85 LYS A N 1
ATOM 666 C CA . LYS A 1 85 ? -2.497 -0.033 -3.433 1.00 85.94 85 LYS A CA 1
ATOM 667 C C . LYS A 1 85 ? -2.499 1.157 -4.398 1.00 85.94 85 LYS A C 1
ATOM 669 O O . LYS A 1 85 ? -2.247 0.977 -5.595 1.00 85.94 85 LYS A O 1
ATOM 674 N N . GLU A 1 86 ? -2.797 2.352 -3.898 1.00 83.38 86 GLU A N 1
ATOM 675 C CA . GLU A 1 86 ? -2.749 3.600 -4.663 1.00 83.38 86 GLU A CA 1
ATOM 676 C C . GLU A 1 86 ? -1.317 3.959 -5.063 1.00 83.38 86 GLU A C 1
ATOM 678 O O . GLU A 1 86 ? -1.064 4.195 -6.246 1.00 83.38 86 GLU A O 1
ATOM 683 N N . GLU A 1 87 ? -0.375 3.927 -4.115 1.00 85.50 87 GLU A N 1
ATOM 684 C CA . GLU A 1 87 ? 1.054 4.158 -4.364 1.00 85.50 87 GLU A CA 1
ATOM 685 C C . GLU A 1 87 ? 1.596 3.167 -5.398 1.00 85.50 87 GLU A C 1
ATOM 687 O O . GLU A 1 87 ? 2.121 3.581 -6.432 1.00 85.50 87 GLU A O 1
ATOM 692 N N . TYR A 1 88 ? 1.351 1.869 -5.204 1.00 83.06 88 TYR A N 1
ATOM 693 C CA . TYR A 1 88 ? 1.747 0.824 -6.145 1.00 83.06 88 TYR A CA 1
ATOM 694 C C . TYR A 1 88 ? 1.140 1.044 -7.534 1.00 83.06 88 TYR A C 1
ATOM 696 O O . TYR A 1 88 ? 1.814 0.888 -8.551 1.00 83.06 88 TYR A O 1
ATOM 704 N N . THR A 1 89 ? -0.136 1.424 -7.614 1.00 78.94 89 THR A N 1
ATOM 705 C CA . THR A 1 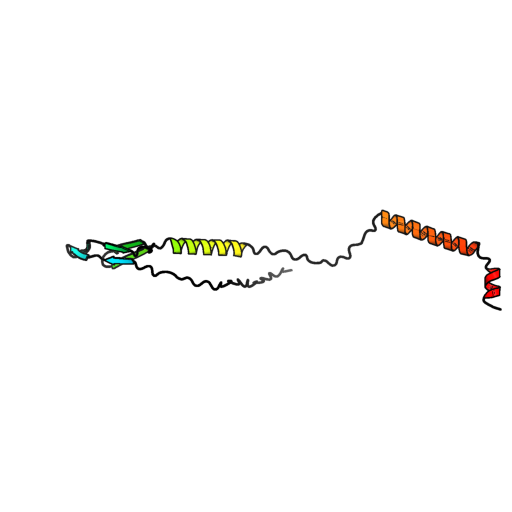89 ? -0.775 1.697 -8.906 1.00 78.94 89 THR A CA 1
ATOM 706 C C . THR A 1 89 ? -0.159 2.911 -9.591 1.00 78.94 89 THR A C 1
ATOM 708 O O . THR A 1 89 ? 0.069 2.849 -10.795 1.00 78.94 89 THR A O 1
ATOM 711 N N . LYS A 1 90 ? 0.148 3.977 -8.846 1.00 81.62 90 LYS A N 1
ATOM 712 C CA . LYS A 1 90 ? 0.748 5.213 -9.360 1.00 81.62 90 LYS A CA 1
ATOM 713 C C . LYS A 1 90 ? 2.191 5.010 -9.826 1.00 81.62 90 LYS A C 1
ATOM 715 O O . LYS A 1 90 ? 2.570 5.499 -10.889 1.00 81.62 90 LYS A O 1
ATOM 720 N N . GLU A 1 91 ? 2.992 4.274 -9.062 1.00 75.94 91 GLU A N 1
ATOM 721 C CA . GLU A 1 91 ? 4.376 3.952 -9.420 1.00 75.94 91 GLU A CA 1
ATOM 722 C C . GLU A 1 91 ? 4.458 3.079 -10.672 1.00 75.94 91 GLU A C 1
ATOM 724 O O . GLU A 1 91 ? 5.316 3.305 -11.526 1.00 75.94 91 GLU A O 1
ATOM 729 N N . ASN A 1 92 ? 3.552 2.108 -10.808 1.00 68.56 92 ASN A N 1
ATOM 730 C CA . ASN A 1 92 ? 3.537 1.216 -11.964 1.00 68.56 92 ASN A CA 1
ATOM 731 C C . ASN A 1 92 ? 2.846 1.827 -13.190 1.00 68.56 92 ASN A C 1
ATOM 733 O O . ASN A 1 92 ? 3.219 1.484 -14.306 1.00 68.56 92 ASN A O 1
ATOM 737 N N . SER A 1 93 ? 1.899 2.759 -13.027 1.00 63.88 93 SER A N 1
ATOM 738 C CA . SER A 1 93 ? 1.293 3.476 -14.160 1.00 63.88 93 SER A CA 1
ATOM 739 C C . SER A 1 93 ? 2.195 4.574 -14.729 1.00 63.88 93 SER A C 1
ATOM 741 O O . SER A 1 93 ? 2.143 4.856 -15.920 1.00 63.88 93 SER A O 1
ATOM 743 N N . THR A 1 94 ? 3.060 5.177 -13.907 1.00 58.00 94 THR A N 1
ATOM 744 C CA . THR A 1 94 ? 3.976 6.244 -14.353 1.00 58.00 94 THR A CA 1
ATOM 745 C C . THR A 1 94 ? 5.158 5.700 -15.167 1.00 58.00 94 THR A C 1
ATOM 747 O O . THR A 1 94 ? 5.820 6.445 -15.888 1.00 58.00 94 THR A O 1
ATOM 750 N N . LYS A 1 95 ? 5.419 4.389 -15.113 1.00 54.91 95 LYS A N 1
ATOM 751 C CA . LYS A 1 95 ? 6.514 3.737 -15.844 1.00 54.91 95 LYS A CA 1
ATOM 752 C C . LYS A 1 95 ? 6.102 3.194 -17.210 1.00 54.91 95 LYS A C 1
ATOM 754 O O . LYS A 1 95 ? 6.693 2.233 -17.691 1.00 54.91 95 LYS A O 1
ATOM 759 N N . GLU A 1 96 ? 5.200 3.876 -17.907 1.00 56.25 96 GLU A N 1
ATOM 760 C CA . GLU A 1 96 ? 5.181 3.810 -19.369 1.00 56.25 96 GLU A CA 1
ATOM 761 C C . GLU A 1 96 ? 6.373 4.588 -19.940 1.00 56.25 96 GLU A C 1
ATOM 763 O O . GLU A 1 96 ? 6.241 5.537 -20.714 1.00 56.25 96 GLU A O 1
ATOM 768 N N . THR A 1 97 ? 7.589 4.209 -19.544 1.00 50.84 97 THR A N 1
ATOM 769 C CA . THR A 1 97 ? 8.752 4.559 -20.341 1.00 50.84 97 THR A CA 1
ATOM 770 C C . THR A 1 97 ? 8.564 3.806 -21.642 1.00 50.84 97 THR A C 1
ATOM 772 O O . THR A 1 97 ? 8.799 2.602 -21.707 1.00 50.84 97 THR A O 1
ATOM 775 N N . LYS A 1 98 ? 8.078 4.514 -22.667 1.00 54.31 98 LYS A N 1
ATOM 776 C CA . LYS A 1 98 ? 8.169 4.089 -24.059 1.00 54.31 98 LYS A CA 1
ATOM 777 C C . LYS A 1 98 ? 9.642 3.811 -24.295 1.00 54.31 98 LYS A C 1
ATOM 779 O O . LYS A 1 98 ? 10.404 4.738 -24.546 1.00 54.31 98 LYS A O 1
ATOM 784 N N . ILE A 1 99 ? 10.051 2.560 -24.122 1.00 55.94 99 ILE A N 1
ATOM 785 C CA . ILE A 1 99 ? 11.354 2.095 -24.561 1.00 55.94 99 ILE A CA 1
ATOM 786 C C . ILE A 1 99 ? 11.318 2.403 -26.056 1.00 55.94 99 ILE A C 1
ATOM 788 O O . ILE A 1 99 ? 10.456 1.846 -26.744 1.00 55.94 99 ILE A O 1
ATOM 792 N N . PRO A 1 100 ? 12.121 3.352 -26.569 1.00 61.16 100 PRO A N 1
ATOM 793 C CA . PRO A 1 100 ? 12.203 3.508 -28.001 1.00 61.16 100 PRO A CA 1
ATOM 794 C C . PRO A 1 100 ? 12.772 2.182 -28.491 1.00 61.16 100 PRO A C 1
ATOM 796 O O . PRO A 1 100 ? 13.943 1.880 -28.264 1.00 61.16 100 PRO A O 1
ATOM 799 N N . TYR A 1 101 ? 11.917 1.347 -29.083 1.00 55.94 101 TYR A N 1
ATOM 800 C CA . TYR A 1 101 ? 12.385 0.223 -29.873 1.00 55.94 101 TYR A CA 1
ATOM 801 C C . TYR A 1 101 ? 13.451 0.795 -30.806 1.00 55.94 101 TYR A C 1
ATOM 803 O O . TYR A 1 101 ? 13.190 1.839 -31.421 1.00 55.94 101 TYR A O 1
ATOM 811 N N . PRO A 1 102 ? 14.655 0.204 -30.876 1.00 59.69 102 PRO A N 1
ATOM 812 C CA . PRO A 1 102 ? 15.621 0.650 -31.854 1.00 59.69 102 PRO A CA 1
ATOM 813 C C . PRO A 1 102 ? 14.947 0.480 -33.211 1.00 59.69 102 PRO A C 1
ATOM 815 O O . PRO A 1 102 ? 14.683 -0.635 -33.656 1.00 59.69 102 PRO A O 1
ATOM 818 N N . VAL A 1 103 ? 14.589 1.600 -33.836 1.00 61.75 103 VAL A N 1
ATOM 819 C CA . VAL A 1 103 ? 14.212 1.602 -35.239 1.00 61.75 103 VAL A CA 1
ATOM 820 C C . VAL A 1 103 ? 15.467 1.117 -35.941 1.00 61.75 103 VAL A C 1
ATOM 822 O O . VAL A 1 103 ? 16.482 1.817 -35.942 1.00 61.75 103 VAL A O 1
ATOM 825 N N . TYR A 1 104 ? 15.424 -0.108 -36.461 1.00 56.81 104 TYR A N 1
ATOM 826 C CA . TYR A 1 104 ? 16.419 -0.590 -37.401 1.00 56.81 104 TYR A CA 1
ATOM 827 C C . TYR A 1 104 ? 16.275 0.299 -38.626 1.00 56.81 104 TYR A C 1
ATOM 829 O O . TYR A 1 104 ? 15.432 0.088 -39.492 1.00 56.81 104 TYR A O 1
ATOM 837 N N . ILE A 1 105 ? 17.017 1.403 -38.629 1.00 56.12 105 ILE A N 1
ATOM 838 C CA . ILE A 1 105 ? 17.198 2.156 -39.846 1.00 56.12 105 ILE A CA 1
ATOM 839 C C . ILE A 1 105 ? 18.153 1.285 -40.642 1.00 56.12 105 ILE A C 1
ATOM 841 O O . ILE A 1 105 ? 19.336 1.212 -40.302 1.00 56.12 105 ILE A O 1
ATOM 845 N N . ASP A 1 106 ? 17.636 0.634 -41.678 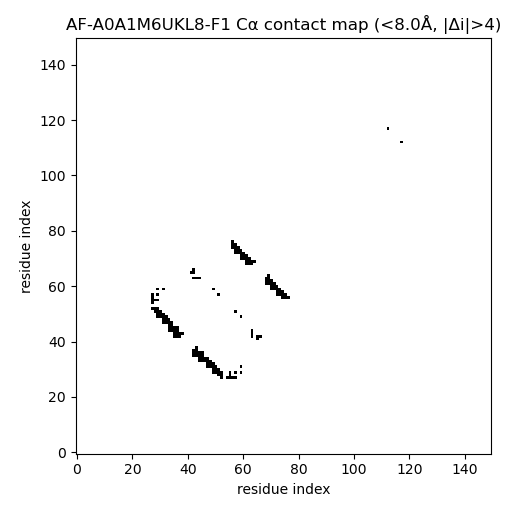1.00 59.09 106 ASP A N 1
ATOM 846 C CA . ASP A 1 106 ? 18.421 -0.017 -42.723 1.00 59.09 106 ASP A CA 1
ATOM 847 C C . ASP A 1 106 ? 19.172 1.065 -43.515 1.00 59.09 106 ASP A C 1
ATOM 849 O O . ASP A 1 106 ? 18.988 1.259 -44.714 1.00 59.09 106 ASP A O 1
ATOM 853 N N . LYS A 1 107 ? 19.995 1.867 -42.834 1.00 61.31 107 LYS A N 1
ATOM 854 C CA . LYS A 1 107 ? 21.000 2.666 -43.509 1.00 61.31 107 LYS A CA 1
ATOM 855 C C . LYS A 1 107 ? 22.006 1.635 -43.991 1.00 61.31 107 LYS A C 1
ATOM 857 O O . LYS A 1 107 ? 22.553 0.927 -43.140 1.00 61.31 107 LYS A O 1
ATOM 862 N N . PRO A 1 108 ? 22.279 1.527 -45.302 1.00 62.00 108 PRO A N 1
ATOM 863 C CA . PRO A 1 108 ? 23.497 0.869 -45.720 1.00 62.00 108 PRO A CA 1
ATOM 864 C C . PRO A 1 108 ? 24.608 1.687 -45.073 1.00 62.00 108 PRO A C 1
ATOM 866 O O . PRO A 1 108 ? 24.888 2.803 -45.502 1.00 62.00 108 PRO A O 1
ATOM 869 N N . VAL A 1 109 ? 25.153 1.201 -43.958 1.00 64.00 109 VAL A N 1
ATOM 870 C CA . VAL A 1 109 ? 26.352 1.786 -43.378 1.00 64.00 109 VAL A CA 1
ATOM 871 C C . VAL A 1 109 ? 27.358 1.703 -44.518 1.00 64.00 109 VAL A C 1
ATOM 873 O O . VAL A 1 109 ? 27.627 0.587 -44.973 1.00 64.00 109 VAL A O 1
ATOM 876 N N . PRO A 1 110 ? 27.856 2.825 -45.067 1.00 62.34 110 PRO A N 1
ATOM 877 C CA . PRO A 1 110 ? 29.009 2.720 -45.930 1.00 62.34 110 PRO A CA 1
ATOM 878 C C . PRO A 1 110 ? 30.090 2.147 -45.019 1.00 62.34 110 PRO A C 1
ATOM 880 O O . PRO A 1 110 ? 30.526 2.813 -44.082 1.00 62.34 110 PRO A O 1
ATOM 883 N N . LEU A 1 111 ? 30.425 0.865 -45.193 1.00 68.94 111 LEU A N 1
ATOM 884 C CA . LEU A 1 111 ? 31.573 0.279 -44.520 1.00 68.94 111 LEU A CA 1
ATOM 885 C C . LEU A 1 111 ? 32.780 1.005 -45.105 1.00 68.94 111 LEU A C 1
ATOM 887 O O . LEU A 1 111 ? 33.316 0.609 -46.140 1.00 68.94 111 LEU A O 1
ATOM 891 N N . GLU A 1 112 ? 33.152 2.121 -44.484 1.00 76.25 112 GLU A N 1
ATOM 892 C CA . GLU A 1 112 ? 34.416 2.774 -44.752 1.00 76.25 112 GLU A CA 1
ATOM 893 C C . GLU A 1 112 ? 35.487 1.728 -44.455 1.00 76.25 112 GLU A C 1
ATOM 895 O O . GLU A 1 112 ? 35.635 1.258 -43.323 1.00 76.25 112 GLU A O 1
ATOM 900 N N . LEU A 1 113 ? 36.157 1.270 -45.515 1.00 75.38 113 LEU A N 1
ATOM 901 C CA . LEU A 1 113 ? 37.226 0.293 -45.400 1.00 75.38 113 LEU A CA 1
ATOM 902 C C . LEU A 1 113 ? 38.249 0.858 -44.424 1.00 75.38 113 LEU A C 1
ATOM 904 O O . LEU A 1 113 ? 38.780 1.952 -44.625 1.00 75.38 113 LEU A O 1
ATOM 908 N N . THR A 1 114 ? 38.522 0.109 -43.358 1.00 83.56 114 THR A N 1
ATOM 909 C CA . THR A 1 114 ? 39.589 0.497 -42.434 1.00 83.56 114 THR A CA 1
ATOM 910 C C . THR A 1 114 ? 40.890 0.646 -43.221 1.00 83.56 114 THR A C 1
ATOM 912 O O . THR A 1 114 ? 41.154 -0.117 -44.152 1.00 83.56 114 THR A O 1
ATOM 915 N N . TRP A 1 115 ? 41.726 1.617 -42.851 1.00 87.38 115 TRP A N 1
ATOM 916 C CA . TRP A 1 115 ? 42.973 1.910 -43.573 1.00 87.38 115 TRP A CA 1
ATOM 917 C C . TRP A 1 115 ? 43.855 0.663 -43.788 1.00 87.38 115 TRP A C 1
ATOM 919 O O . TRP A 1 115 ? 44.449 0.485 -44.851 1.00 87.38 115 TRP A O 1
ATOM 929 N N . TRP A 1 116 ? 43.862 -0.257 -42.819 1.00 89.00 116 TRP A N 1
ATOM 930 C CA . TRP A 1 116 ? 44.537 -1.549 -42.937 1.00 89.00 116 TRP A CA 1
ATOM 931 C C . TRP A 1 116 ? 43.929 -2.462 -44.008 1.00 89.00 116 TRP A C 1
ATOM 933 O O . TRP A 1 116 ? 44.673 -3.082 -44.765 1.00 89.00 116 TRP A O 1
ATOM 943 N N . GLN A 1 117 ? 42.599 -2.547 -44.105 1.00 88.44 117 GLN A N 1
ATOM 944 C CA . GLN A 1 117 ? 41.926 -3.334 -45.147 1.00 88.44 117 GLN A CA 1
ATOM 945 C C . GLN A 1 117 ? 42.229 -2.779 -46.544 1.00 88.44 117 GLN A C 1
ATOM 947 O O . GLN A 1 117 ? 42.538 -3.550 -47.451 1.00 88.44 117 GLN A O 1
ATOM 952 N N . ASP A 1 118 ? 42.220 -1.455 -46.710 1.00 91.31 118 ASP A N 1
ATOM 953 C CA . ASP A 1 118 ? 42.573 -0.809 -47.980 1.00 91.31 118 ASP A CA 1
ATOM 954 C C . ASP A 1 118 ? 44.041 -1.073 -48.376 1.00 91.31 118 ASP A C 1
ATOM 956 O O . ASP A 1 118 ? 44.333 -1.390 -49.533 1.00 91.31 118 ASP A O 1
ATOM 960 N N . LEU A 1 119 ? 44.967 -1.049 -47.409 1.00 93.12 119 LEU A N 1
ATOM 961 C CA . LEU A 1 119 ? 46.374 -1.401 -47.627 1.00 93.12 119 LEU A CA 1
ATOM 962 C C . LEU A 1 119 ? 46.527 -2.838 -48.161 1.00 93.12 119 LEU A C 1
ATOM 964 O O . LEU A 1 119 ? 47.190 -3.053 -49.179 1.00 93.12 119 LEU A O 1
ATOM 968 N N . TRP A 1 120 ? 45.889 -3.819 -47.512 1.00 94.50 120 TRP A N 1
ATOM 969 C CA . TRP A 1 120 ? 45.944 -5.226 -47.929 1.00 94.50 120 TRP A CA 1
ATOM 970 C C . TRP A 1 120 ? 45.328 -5.451 -49.313 1.00 94.50 120 TRP A C 1
ATOM 972 O O . TRP A 1 120 ? 45.896 -6.184 -50.126 1.00 94.50 120 TRP A O 1
ATOM 982 N N . ILE A 1 121 ? 44.215 -4.780 -49.625 1.00 94.69 121 ILE A N 1
ATOM 983 C CA . ILE A 1 121 ? 43.579 -4.848 -50.949 1.00 94.69 121 ILE A CA 1
ATOM 984 C C . ILE A 1 121 ? 44.511 -4.282 -52.027 1.00 94.69 121 ILE A C 1
ATOM 986 O O . ILE A 1 121 ? 44.668 -4.892 -53.088 1.00 94.69 121 ILE A O 1
ATOM 990 N N . LYS A 1 122 ? 45.177 -3.150 -51.767 1.00 94.25 122 LYS A N 1
ATOM 991 C CA . LYS A 1 122 ? 46.138 -2.545 -52.705 1.00 94.25 122 LYS A CA 1
ATOM 992 C C . LYS A 1 122 ? 47.342 -3.450 -52.965 1.00 94.25 122 LYS A C 1
ATOM 994 O O . LYS A 1 122 ? 47.714 -3.641 -54.123 1.00 94.25 122 LYS A O 1
ATOM 999 N N . ILE A 1 123 ? 47.905 -4.055 -51.918 1.00 95.50 123 ILE A N 1
ATOM 1000 C CA . ILE A 1 123 ? 49.020 -5.010 -52.032 1.00 95.50 123 ILE A CA 1
ATOM 1001 C C . ILE A 1 123 ? 48.594 -6.250 -52.829 1.00 95.50 123 ILE A C 1
ATOM 1003 O O . ILE A 1 123 ? 49.309 -6.673 -53.739 1.00 95.50 123 ILE A O 1
ATOM 1007 N N . GLY A 1 124 ? 47.408 -6.798 -52.544 1.00 94.88 124 GLY A N 1
ATOM 1008 C CA . GLY A 1 124 ? 46.851 -7.931 -53.282 1.00 94.88 124 GLY A CA 1
ATOM 1009 C C . GLY A 1 124 ? 46.686 -7.631 -54.774 1.00 94.88 124 GLY A C 1
ATOM 1010 O O . GLY A 1 124 ? 47.130 -8.414 -55.614 1.00 94.88 124 GLY A O 1
ATOM 1011 N N . LYS A 1 125 ? 46.132 -6.461 -55.120 1.00 95.12 125 LYS A N 1
ATOM 1012 C CA . LYS A 1 125 ? 45.993 -6.021 -56.520 1.00 95.12 125 LYS A CA 1
ATOM 1013 C C . LYS A 1 125 ? 47.349 -5.895 -57.216 1.00 95.12 125 LYS A C 1
ATOM 1015 O O . LYS A 1 125 ? 47.489 -6.359 -58.346 1.00 95.12 125 LYS A O 1
ATOM 1020 N N . LEU A 1 126 ? 48.349 -5.317 -56.548 1.00 95.75 126 LEU A N 1
ATOM 1021 C CA . LEU A 1 126 ? 49.695 -5.171 -57.107 1.00 95.75 126 LEU A CA 1
ATOM 1022 C C . LEU A 1 126 ? 50.361 -6.534 -57.359 1.00 95.75 126 LEU A C 1
ATOM 1024 O O . LEU A 1 126 ? 50.980 -6.735 -58.403 1.00 95.75 126 LEU A O 1
ATOM 1028 N N . SER A 1 127 ? 50.180 -7.485 -56.438 1.00 94.81 127 SER A N 1
ATOM 1029 C CA . SER A 1 127 ? 50.693 -8.853 -56.572 1.00 94.81 127 SER A CA 1
ATOM 1030 C C . SER A 1 127 ? 50.104 -9.569 -57.791 1.00 94.81 127 SER A C 1
ATOM 1032 O O . SER A 1 127 ? 50.852 -10.106 -58.608 1.00 94.81 127 SER A O 1
ATOM 1034 N N . VAL A 1 128 ? 48.780 -9.506 -57.983 1.00 95.75 128 VAL A N 1
ATOM 1035 C CA . VAL A 1 128 ? 48.108 -10.139 -59.135 1.00 95.75 128 VAL A CA 1
ATOM 1036 C C . VAL A 1 128 ? 48.579 -9.536 -60.457 1.00 95.75 128 VAL A C 1
ATOM 1038 O O . VAL A 1 128 ? 48.869 -10.277 -61.397 1.00 95.75 128 VAL A O 1
ATOM 1041 N N . VAL A 1 129 ? 48.703 -8.208 -60.540 1.00 95.31 129 VAL A N 1
ATOM 1042 C CA . VAL A 1 129 ? 49.196 -7.532 -61.752 1.00 95.31 129 VAL A CA 1
ATOM 1043 C C . VAL A 1 129 ? 50.637 -7.943 -62.060 1.00 95.31 129 VAL A C 1
ATOM 1045 O O . VAL A 1 129 ? 50.940 -8.284 -63.202 1.00 95.31 129 VAL A O 1
ATOM 1048 N N . SER A 1 130 ? 51.504 -7.980 -61.045 1.00 92.31 130 SER A N 1
ATOM 1049 C CA . SER A 1 130 ? 52.900 -8.406 -61.187 1.00 92.31 130 SER A CA 1
ATOM 1050 C C . SER A 1 130 ? 53.015 -9.852 -61.682 1.00 92.31 130 SER A C 1
ATOM 1052 O O . SER A 1 130 ? 53.705 -10.120 -62.666 1.00 92.31 130 SER A O 1
ATOM 1054 N N . PHE A 1 131 ? 52.268 -10.779 -61.070 1.00 93.94 131 PHE A N 1
ATOM 1055 C CA . PHE A 1 131 ? 52.229 -12.181 -61.494 1.00 93.94 131 PHE A CA 1
ATOM 1056 C C . PHE A 1 131 ? 51.703 -12.345 -62.918 1.00 93.94 131 PHE A C 1
ATOM 1058 O O . PHE A 1 131 ? 52.269 -13.113 -63.695 1.00 93.94 131 PHE A O 1
ATOM 1065 N N . THR A 1 132 ? 50.648 -11.609 -63.270 1.00 90.94 132 THR A N 1
ATOM 1066 C CA . THR A 1 132 ? 50.065 -11.656 -64.614 1.00 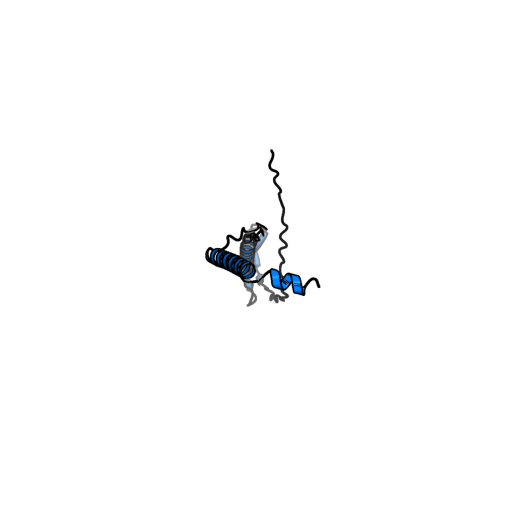90.94 132 THR A CA 1
ATOM 1067 C C . THR A 1 132 ? 51.082 -11.181 -65.647 1.00 90.94 132 THR A C 1
ATOM 1069 O O . THR A 1 132 ? 51.339 -11.885 -66.618 1.00 90.94 132 THR A O 1
ATOM 1072 N N . LEU A 1 133 ? 51.739 -10.042 -65.414 1.00 91.50 133 LEU A N 1
ATOM 1073 C CA . LEU A 1 133 ? 52.750 -9.510 -66.327 1.00 91.50 133 LEU A CA 1
ATOM 1074 C C . LEU A 1 133 ? 53.964 -10.446 -66.455 1.00 91.50 133 LEU A C 1
ATOM 1076 O O . LEU A 1 133 ? 54.441 -10.699 -67.560 1.00 91.50 133 LEU A O 1
ATOM 1080 N N . TYR A 1 134 ? 54.431 -11.014 -65.341 1.00 91.44 134 TYR A N 1
ATOM 1081 C CA . TYR A 1 134 ? 55.526 -11.984 -65.334 1.00 91.44 134 TYR A CA 1
ATOM 1082 C C . TYR A 1 134 ? 55.180 -13.256 -66.117 1.00 91.44 134 TYR A C 1
ATOM 1084 O O . TYR A 1 134 ? 56.000 -13.733 -66.904 1.00 91.44 134 TYR A O 1
ATOM 1092 N N . ALA A 1 135 ? 53.9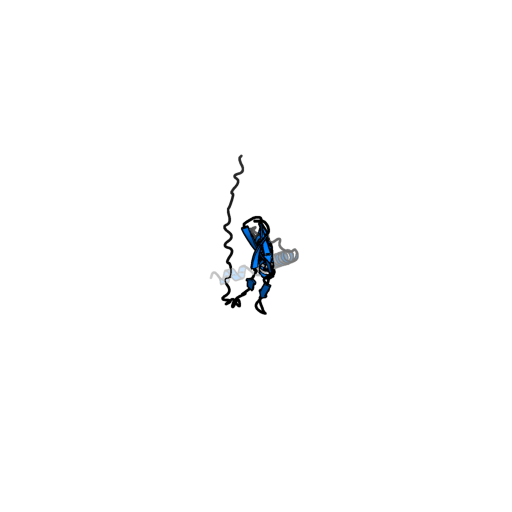64 -13.783 -65.948 1.00 88.56 135 ALA A N 1
ATOM 1093 C CA . ALA A 1 135 ? 53.484 -14.928 -66.712 1.00 88.56 135 ALA A CA 1
ATOM 1094 C C . ALA A 1 135 ? 53.428 -14.606 -68.213 1.00 88.56 135 ALA A C 1
ATOM 1096 O O . ALA A 1 135 ? 53.955 -15.375 -69.012 1.00 88.56 135 ALA A O 1
ATOM 1097 N N . LEU A 1 136 ? 52.884 -13.447 -68.602 1.00 85.62 136 LEU A N 1
ATOM 1098 C CA . LEU A 1 136 ? 52.815 -13.029 -70.007 1.00 85.62 136 LEU A CA 1
ATOM 1099 C C . LEU A 1 136 ? 54.198 -12.934 -70.671 1.00 85.62 136 LEU A C 1
ATOM 1101 O O . LEU A 1 136 ? 54.334 -13.345 -71.818 1.00 85.62 136 LEU A O 1
ATOM 1105 N N . ILE A 1 137 ? 55.207 -12.414 -69.965 1.00 85.88 137 ILE A N 1
ATOM 1106 C CA . ILE A 1 137 ? 56.563 -12.219 -70.506 1.00 85.88 137 ILE A CA 1
ATOM 1107 C C . ILE A 1 137 ? 57.357 -13.529 -70.534 1.00 85.88 137 ILE A C 1
ATOM 1109 O O . ILE A 1 137 ? 58.082 -13.800 -71.490 1.00 85.88 137 ILE A O 1
ATOM 1113 N N . LYS A 1 138 ? 57.271 -14.334 -69.469 1.00 81.56 138 LYS A N 1
ATOM 1114 C CA . LYS A 1 138 ? 58.116 -15.523 -69.309 1.00 81.56 138 LYS A CA 1
ATOM 1115 C C . LYS A 1 138 ? 57.585 -16.737 -70.057 1.00 81.56 138 LYS A C 1
ATOM 1117 O O . LYS A 1 138 ? 58.36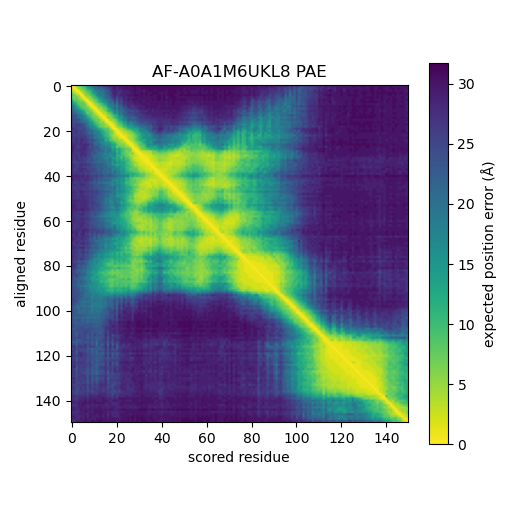9 -17.613 -70.414 1.00 81.56 138 LYS A O 1
ATOM 1122 N N . ILE A 1 139 ? 56.276 -16.821 -70.271 1.00 80.12 139 ILE A N 1
ATOM 1123 C CA . ILE A 1 139 ? 55.689 -17.906 -71.047 1.00 80.12 139 ILE A CA 1
ATOM 1124 C C . ILE A 1 139 ? 56.047 -17.671 -72.522 1.00 80.12 139 ILE A C 1
ATOM 1126 O O . ILE A 1 139 ? 55.620 -16.670 -73.096 1.00 80.12 139 ILE A O 1
ATOM 1130 N N . PRO A 1 140 ? 56.807 -18.567 -73.180 1.00 74.31 140 PRO A N 1
ATOM 1131 C CA . PRO A 1 140 ? 57.017 -18.470 -74.614 1.00 74.31 140 PRO A CA 1
ATOM 1132 C C . PRO A 1 140 ? 55.693 -18.796 -75.314 1.00 74.31 140 PRO A C 1
ATOM 1134 O O . PRO A 1 140 ? 55.348 -19.957 -75.528 1.00 74.31 140 PRO A O 1
ATOM 1137 N N . TRP A 1 141 ? 54.944 -17.759 -75.689 1.00 66.69 141 TRP A N 1
ATOM 1138 C CA . TRP A 1 141 ? 53.670 -17.859 -76.415 1.00 66.69 141 TRP A CA 1
ATOM 1139 C C . TRP A 1 141 ? 53.773 -18.669 -77.724 1.00 66.69 141 TRP A C 1
ATOM 1141 O O . TRP A 1 141 ? 52.787 -19.227 -78.204 1.00 66.69 141 TRP A O 1
ATOM 1151 N N . LEU A 1 142 ? 54.987 -1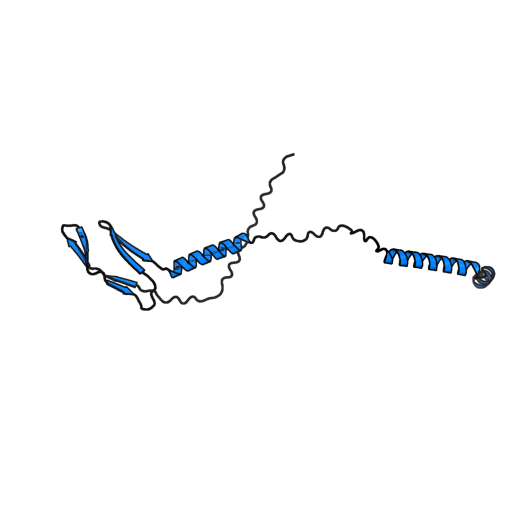8.812 -78.268 1.00 59.56 142 LEU A N 1
ATOM 1152 C CA . LEU A 1 142 ? 55.302 -19.656 -79.424 1.00 59.56 142 LEU A CA 1
ATOM 1153 C C . LEU A 1 142 ? 55.292 -21.173 -79.142 1.00 59.56 142 LEU A C 1
ATOM 1155 O O . LEU A 1 142 ? 55.143 -21.947 -80.084 1.00 59.56 142 LEU A O 1
ATOM 1159 N N . SER A 1 143 ? 55.456 -21.632 -77.894 1.00 62.97 143 SER A N 1
ATOM 1160 C CA . SER A 1 143 ? 55.423 -23.074 -77.579 1.00 62.97 143 SER A CA 1
ATOM 1161 C C . SER A 1 143 ? 54.019 -23.578 -77.228 1.00 62.97 143 SER A C 1
ATOM 1163 O O . SER A 1 143 ? 53.705 -24.741 -77.477 1.00 62.97 143 SER A O 1
ATOM 1165 N N . LEU A 1 144 ? 53.155 -22.703 -76.701 1.00 61.28 144 LEU A N 1
ATOM 1166 C CA . LEU A 1 144 ? 51.766 -23.035 -76.365 1.00 61.28 144 LEU A CA 1
ATOM 1167 C C . LEU A 1 144 ? 50.872 -23.153 -77.601 1.00 61.28 144 LEU A C 1
ATOM 1169 O O . LEU A 1 144 ? 50.039 -24.054 -77.663 1.00 61.28 144 LEU A O 1
ATOM 1173 N N . THR A 1 145 ? 51.085 -22.309 -78.613 1.00 61.91 145 THR A N 1
ATOM 1174 C CA . THR A 1 145 ? 50.337 -22.373 -79.881 1.00 61.91 145 THR A CA 1
ATOM 1175 C C . THR A 1 145 ? 50.564 -23.693 -80.622 1.00 61.91 145 THR A C 1
ATOM 1177 O O . THR A 1 145 ? 49.601 -24.273 -81.109 1.00 61.91 145 THR A O 1
ATOM 1180 N N . LYS A 1 146 ? 51.787 -24.246 -80.596 1.00 61.31 146 LYS A N 1
ATOM 1181 C CA . LYS A 1 146 ? 52.114 -25.558 -81.196 1.00 61.31 146 LYS A CA 1
ATOM 1182 C C . LYS A 1 146 ? 51.525 -26.771 -80.469 1.00 61.31 146 LYS A C 1
ATOM 1184 O O . LYS A 1 146 ? 51.535 -27.865 -81.017 1.00 61.31 146 LYS A O 1
ATOM 1189 N N . ARG A 1 147 ? 51.079 -26.617 -79.218 1.00 63.47 147 ARG A N 1
ATOM 1190 C CA . ARG A 1 147 ? 50.525 -27.723 -78.418 1.00 63.47 147 ARG A CA 1
ATOM 1191 C C . ARG A 1 147 ? 48.997 -27.728 -78.391 1.00 63.47 147 ARG A C 1
ATOM 1193 O O . ARG A 1 147 ? 48.416 -28.770 -78.111 1.00 63.47 147 ARG A O 1
ATOM 1200 N N . PHE A 1 148 ? 48.361 -26.585 -78.649 1.00 63.78 148 PHE A N 1
ATOM 1201 C CA . PHE A 1 148 ? 46.904 -26.446 -78.575 1.00 63.78 148 PHE A CA 1
ATOM 1202 C C . PHE A 1 148 ? 46.204 -26.520 -79.940 1.00 63.78 148 PHE A C 1
ATOM 1204 O O . PHE A 1 148 ? 45.034 -26.883 -79.993 1.00 63.78 148 PHE A O 1
ATOM 1211 N N . PHE A 1 149 ? 46.916 -26.236 -81.033 1.00 61.12 149 PHE A N 1
ATOM 1212 C CA . PHE A 1 149 ? 46.464 -26.500 -82.399 1.00 61.12 149 PHE A CA 1
ATOM 1213 C C . PHE A 1 149 ? 47.551 -27.322 -83.114 1.00 61.12 149 PHE A C 1
ATOM 1215 O O . PHE A 1 149 ? 48.635 -26.774 -83.331 1.00 61.12 149 PHE A O 1
ATOM 1222 N N . PRO A 1 150 ? 47.329 -28.624 -83.395 1.00 57.06 150 PRO A N 1
ATOM 1223 C CA . PRO A 1 150 ? 48.194 -29.382 -84.297 1.00 57.06 150 PRO A CA 1
ATOM 1224 C C . PRO A 1 150 ? 48.086 -28.873 -85.739 1.00 57.06 150 PRO A C 1
ATOM 1226 O O . PRO A 1 150 ? 46.974 -28.454 -86.141 1.00 57.06 150 PRO A O 1
#

Mean predicted aligned error: 20.28 Å

Sequence (150 aa):
MIQESSNETKTIEKTIIERDTVFNTKTDSTFYNALIECQNGIPILKNPTVTKSADAKVDVDVMLDGNQLKVKATKEAEQMFLKWKEEYTKENSTKETKIPYPVYIDKPVPLELTWWQDLWIKIGKLSVVSFTLYALIKIPWLSLTKRFFP

Solvent-accessible surface area (backbone atoms only — not comparable to full-atom values): 9917 Å² total; per-residue (Å²): 134,86,83,80,84,80,81,79,81,77,82,76,83,78,79,74,81,81,68,96,66,86,81,84,74,76,85,70,54,71,46,80,46,62,45,79,45,70,59,94,86,42,73,42,84,41,77,77,43,76,49,62,41,98,83,39,72,62,47,78,48,77,46,76,60,80,93,42,81,47,77,48,76,48,48,65,69,62,54,52,51,51,53,50,53,51,51,55,48,52,60,62,64,69,62,71,68,75,71,76,71,81,74,81,69,85,62,81,71,77,77,72,70,51,71,68,58,51,51,53,53,52,52,52,51,52,51,53,52,50,52,51,52,50,50,65,70,71,48,62,68,77,61,54,53,62,71,78,50,130

pLDDT: mean 70.88, std 16.34, range [33.62, 95.75]

Foldseek 3Di:
DDDDDDPPPDDDPPPPPPDPDPPPDDDWDKDWDWDWDQDPNWTDTHDIDIDTDPPHQWDWDWDDDGPDIDIDIDDPVVVVVVVVVVVVVVVVVVPPPVPPDPPPPPPVPPPPQDPVNVVVVVVVVVVVVVVVVCCVVVPPPVVVVVVPPD

Secondary structure (DSSP, 8-state):
-----------------------------EEEEEEEEEETTEEEEEEEEEEE-TT--EEEEEEEETTEEEEEEEEHHHHHHHHHHHHHHHHHHTT-------------------HHHHHHHHHHHHHHHHHHHHHHHHS-HHHHHHHH--

Organism: NCBI:txid216903